Protein AF-A0A920TVC9-F1 (afdb_monomer_lite)

Structure (mmCIF, N/CA/C/O backbone):
data_AF-A0A920TVC9-F1
#
_entry.id   AF-A0A920TVC9-F1
#
loop_
_atom_site.group_PDB
_atom_site.id
_atom_site.type_symbol
_atom_site.label_atom_id
_atom_site.label_alt_id
_atom_site.label_comp_id
_atom_site.label_asym_id
_atom_site.label_entity_id
_atom_site.label_seq_id
_atom_site.pdbx_PDB_ins_code
_atom_site.Cartn_x
_atom_site.Cartn_y
_atom_site.Cartn_z
_atom_site.occupancy
_atom_site.B_iso_or_equiv
_atom_site.auth_seq_id
_atom_site.auth_comp_id
_atom_site.auth_asym_id
_atom_site.auth_atom_id
_atom_site.pdbx_PDB_model_num
ATOM 1 N N . MET A 1 1 ? -8.959 18.768 -4.777 1.00 50.34 1 MET A N 1
ATOM 2 C CA . MET A 1 1 ? -9.924 17.796 -5.329 1.00 50.34 1 MET A CA 1
ATOM 3 C C . MET A 1 1 ? -11.228 18.545 -5.517 1.00 50.34 1 MET A C 1
ATOM 5 O O . MET A 1 1 ? -11.524 19.381 -4.676 1.00 50.34 1 MET A O 1
ATOM 9 N N . LYS A 1 2 ? -11.954 18.308 -6.607 1.00 48.62 2 LYS A N 1
ATOM 10 C CA . LYS A 1 2 ? -13.328 18.792 -6.745 1.00 48.62 2 LYS A CA 1
ATOM 11 C C . LYS A 1 2 ? -14.200 17.971 -5.784 1.00 48.62 2 LYS A C 1
ATOM 13 O O . LYS A 1 2 ? -14.230 16.745 -5.893 1.00 48.62 2 LYS A O 1
ATOM 18 N N . GLU A 1 3 ? -14.757 18.605 -4.752 1.00 58.41 3 GLU A N 1
ATOM 19 C CA . GLU A 1 3 ? -15.520 17.926 -3.684 1.00 58.41 3 GLU A CA 1
ATOM 20 C C . GLU A 1 3 ? -16.746 17.175 -4.244 1.00 58.41 3 GLU A C 1
ATOM 22 O O . GLU A 1 3 ? -17.143 16.130 -3.719 1.00 58.41 3 GLU A O 1
ATOM 27 N N . ASP A 1 4 ? -17.232 17.650 -5.389 1.00 70.44 4 ASP A N 1
ATOM 28 C CA . ASP A 1 4 ? -18.389 17.238 -6.180 1.00 70.44 4 ASP A CA 1
ATOM 29 C C . ASP A 1 4 ? -18.204 15.962 -7.025 1.00 70.44 4 ASP A C 1
ATOM 31 O O . ASP A 1 4 ? -19.159 15.506 -7.651 1.00 70.44 4 ASP A O 1
ATOM 35 N N . VAL A 1 5 ? -17.023 15.327 -7.035 1.00 73.62 5 VAL A N 1
ATOM 36 C CA . VAL A 1 5 ? -16.849 14.049 -7.758 1.00 73.62 5 VAL A CA 1
ATOM 37 C C . VAL A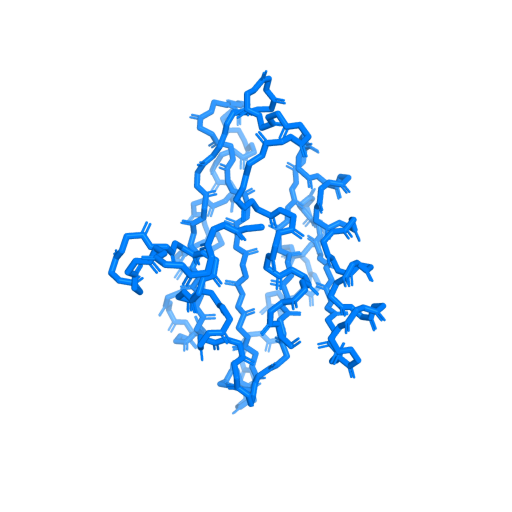 1 5 ? -17.479 12.890 -6.973 1.00 73.62 5 VAL A C 1
ATOM 39 O O . VAL A 1 5 ? -17.154 12.676 -5.801 1.00 73.62 5 VAL A O 1
ATOM 42 N N . SER A 1 6 ? -18.344 12.118 -7.637 1.00 80.75 6 SER A N 1
ATOM 43 C CA . SER A 1 6 ? -19.007 10.918 -7.101 1.00 80.75 6 SER A CA 1
ATOM 44 C C . SER A 1 6 ? -18.015 9.888 -6.536 1.00 80.75 6 SER A C 1
ATOM 46 O O . SER A 1 6 ? -16.910 9.729 -7.055 1.00 80.75 6 SER A O 1
ATOM 48 N N . TYR A 1 7 ? -18.421 9.171 -5.480 1.00 80.00 7 TYR A N 1
ATOM 49 C CA . TYR A 1 7 ? -17.645 8.084 -4.865 1.00 80.00 7 TYR A CA 1
ATOM 50 C C . TYR A 1 7 ? -17.280 6.982 -5.874 1.00 80.00 7 TYR A C 1
ATOM 52 O O . TYR A 1 7 ? -16.127 6.559 -5.937 1.00 80.00 7 TYR A O 1
ATOM 60 N N . GLU A 1 8 ? -18.231 6.582 -6.722 1.00 81.88 8 GLU A N 1
ATOM 61 C CA . GLU A 1 8 ? -18.071 5.482 -7.689 1.00 81.88 8 GLU A CA 1
ATOM 62 C C . GLU A 1 8 ? -16.960 5.732 -8.714 1.00 81.88 8 GLU A C 1
ATOM 64 O O . GLU A 1 8 ? -16.324 4.805 -9.208 1.00 81.88 8 GLU A O 1
ATOM 69 N N . THR A 1 9 ? -16.687 7.001 -9.014 1.00 81.75 9 THR A N 1
ATOM 70 C CA . THR A 1 9 ? -15.672 7.405 -9.993 1.00 81.75 9 THR A CA 1
ATOM 71 C C . THR A 1 9 ? -14.400 7.940 -9.343 1.00 81.75 9 THR A C 1
ATOM 73 O O . THR A 1 9 ? -13.458 8.280 -10.050 1.00 81.75 9 THR A O 1
ATOM 76 N N . ASN A 1 10 ? -14.360 8.058 -8.013 1.00 82.44 10 ASN A N 1
ATOM 77 C CA . ASN A 1 10 ? -13.240 8.647 -7.292 1.00 82.44 10 ASN A CA 1
ATOM 78 C C . ASN A 1 10 ? -12.493 7.579 -6.495 1.00 82.44 10 ASN A C 1
ATOM 80 O O . ASN A 1 10 ? -12.801 7.290 -5.337 1.00 82.44 10 ASN A O 1
ATOM 84 N N . LEU A 1 11 ? -11.444 7.051 -7.115 1.00 84.00 11 LEU A N 1
ATOM 85 C CA . LEU A 1 11 ? -10.571 6.053 -6.513 1.00 84.00 11 LEU A CA 1
ATOM 86 C C . LEU A 1 11 ? -9.957 6.518 -5.185 1.00 84.00 11 LEU A C 1
ATOM 88 O O . LEU A 1 11 ? -9.748 5.706 -4.289 1.00 84.00 11 LEU A O 1
ATOM 92 N N . ALA A 1 12 ? -9.696 7.817 -5.018 1.00 80.75 12 ALA A N 1
ATOM 93 C CA . ALA A 1 12 ? -9.145 8.327 -3.769 1.00 80.75 12 ALA A CA 1
ATOM 94 C C . ALA A 1 12 ? -10.155 8.230 -2.615 1.00 80.75 12 ALA A C 1
ATOM 96 O O . ALA A 1 12 ? -9.776 7.836 -1.514 1.00 80.75 12 ALA A O 1
ATOM 97 N N . LYS A 1 13 ? -11.440 8.516 -2.875 1.00 83.50 13 LYS A N 1
ATOM 98 C CA . LYS A 1 13 ? -12.524 8.312 -1.898 1.00 83.50 13 LYS A CA 1
ATOM 99 C C . LYS A 1 13 ? -12.715 6.825 -1.573 1.00 83.50 13 LYS A C 1
ATOM 101 O O . LYS A 1 13 ? -12.902 6.487 -0.410 1.00 83.50 13 LYS A O 1
ATOM 106 N N . GLN A 1 14 ? -12.611 5.946 -2.570 1.00 87.31 14 GLN A N 1
ATOM 107 C CA . GLN A 1 14 ? -12.700 4.492 -2.372 1.00 87.31 14 GLN A CA 1
ATOM 108 C C . GLN A 1 14 ? -11.545 3.956 -1.516 1.00 87.31 14 GLN A C 1
ATOM 110 O O . GLN A 1 14 ? -11.769 3.212 -0.566 1.00 87.31 14 GLN A O 1
ATOM 115 N N . LEU A 1 15 ? -10.310 4.374 -1.807 1.00 88.69 15 LEU A N 1
ATOM 116 C CA . LEU A 1 15 ? -9.136 4.006 -1.012 1.00 88.69 15 LEU A CA 1
ATOM 117 C C . LEU A 1 15 ? -9.258 4.505 0.428 1.00 88.69 15 LEU A C 1
ATOM 119 O O . LEU A 1 15 ? -8.976 3.751 1.350 1.00 88.69 15 LEU A O 1
ATOM 123 N N . ALA A 1 16 ? -9.715 5.743 0.626 1.00 85.81 16 ALA A N 1
ATOM 124 C CA . ALA A 1 16 ? -9.932 6.289 1.961 1.00 85.81 16 ALA A CA 1
ATOM 125 C C . ALA A 1 16 ? -10.969 5.477 2.753 1.00 85.81 16 ALA A C 1
ATOM 127 O O . ALA A 1 16 ? -10.721 5.130 3.905 1.00 85.81 16 ALA A O 1
ATOM 128 N N . ALA A 1 17 ? -12.086 5.098 2.123 1.00 87.94 17 ALA A N 1
ATOM 129 C CA . ALA A 1 17 ? -13.096 4.249 2.751 1.00 87.94 17 ALA A CA 1
ATOM 130 C C . ALA A 1 17 ? -12.535 2.870 3.145 1.00 87.94 17 ALA A C 1
ATOM 132 O O . ALA A 1 17 ? -12.810 2.390 4.241 1.00 87.94 17 ALA A O 1
ATOM 133 N N . ASN A 1 18 ? -11.701 2.263 2.297 1.00 89.19 18 ASN A N 1
ATOM 134 C CA . ASN A 1 18 ? -11.060 0.977 2.589 1.00 89.19 18 ASN A CA 1
ATOM 135 C C . ASN A 1 18 ? -9.998 1.053 3.700 1.00 89.19 18 ASN A C 1
ATOM 137 O O . ASN A 1 18 ? -9.766 0.067 4.399 1.00 89.19 18 ASN A O 1
ATOM 141 N N . CYS A 1 19 ? -9.347 2.207 3.850 1.00 88.88 19 CYS A N 1
ATOM 142 C CA . CYS A 1 19 ? -8.379 2.471 4.912 1.00 88.88 19 CYS A CA 1
ATOM 143 C C . CYS A 1 19 ? -9.041 2.854 6.243 1.00 88.88 19 CYS A C 1
ATOM 145 O O . CYS A 1 19 ? -8.353 2.904 7.261 1.00 88.88 19 CYS A O 1
ATOM 147 N N . LEU A 1 20 ? -10.346 3.141 6.264 1.00 85.94 20 LEU A N 1
ATOM 148 C CA . LEU A 1 20 ? -11.038 3.493 7.498 1.00 85.94 20 LEU A CA 1
ATOM 149 C C . LEU A 1 20 ? -10.936 2.326 8.491 1.00 85.94 20 LEU A C 1
ATOM 151 O O . LEU A 1 20 ? -11.244 1.183 8.159 1.00 85.94 20 LEU A O 1
ATOM 155 N N . SER A 1 21 ? -10.468 2.622 9.706 1.00 86.31 21 SER A N 1
ATOM 156 C CA . SER A 1 21 ? -10.211 1.636 10.769 1.00 86.31 21 SER A CA 1
ATOM 157 C C . SER A 1 21 ? -9.120 0.596 10.468 1.00 86.31 21 SER A C 1
ATOM 159 O O . SER A 1 21 ? -9.005 -0.378 11.207 1.00 86.31 21 SER A O 1
ATOM 161 N N . LYS A 1 22 ? -8.290 0.805 9.438 1.00 92.00 22 LYS A N 1
ATOM 162 C CA . LYS A 1 22 ? -7.151 -0.060 9.099 1.00 92.00 22 LYS A CA 1
ATOM 163 C C . LYS A 1 22 ? -5.869 0.747 8.960 1.00 92.00 22 LYS A C 1
ATOM 165 O O . LYS A 1 22 ? -5.889 1.930 8.633 1.00 92.00 22 LYS A O 1
ATOM 170 N N . SER A 1 23 ? -4.732 0.094 9.163 1.00 92.94 23 SER A N 1
ATOM 171 C CA . SER A 1 23 ? -3.423 0.688 8.892 1.00 92.94 23 SER A CA 1
ATOM 172 C C . SER A 1 23 ? -3.073 0.530 7.407 1.00 92.94 23 SER A C 1
ATOM 174 O O . SER A 1 23 ? -2.870 -0.603 6.953 1.00 92.94 23 SER A O 1
ATOM 176 N N . PRO A 1 24 ? -2.987 1.620 6.619 1.00 94.75 24 PRO A N 1
ATOM 177 C CA . PRO A 1 24 ? -2.549 1.531 5.235 1.00 94.75 24 PRO A CA 1
ATOM 178 C C . PRO A 1 24 ? -1.078 1.122 5.137 1.00 94.75 24 PRO A C 1
ATOM 180 O O . PRO A 1 24 ? -0.197 1.711 5.771 1.00 94.75 24 PRO A O 1
ATOM 183 N N . VAL A 1 25 ? -0.793 0.154 4.271 1.00 96.12 25 VAL A N 1
ATOM 184 C CA . VAL A 1 25 ? 0.573 -0.264 3.942 1.00 96.12 25 VAL A CA 1
ATOM 185 C C . VAL A 1 25 ? 0.775 -0.144 2.441 1.00 96.12 25 VAL A C 1
ATOM 187 O O . VAL A 1 25 ? 0.054 -0.748 1.650 1.00 96.12 25 VAL A O 1
ATOM 190 N N . ILE A 1 26 ? 1.754 0.657 2.030 1.00 96.38 26 ILE A N 1
ATOM 191 C CA . ILE A 1 26 ? 1.988 0.947 0.620 1.00 96.38 26 ILE A CA 1
ATOM 192 C C . ILE A 1 26 ? 3.119 0.060 0.114 1.00 96.38 26 ILE A C 1
ATOM 194 O O . ILE A 1 26 ? 4.270 0.199 0.531 1.00 96.38 26 ILE A O 1
ATOM 198 N N . TYR A 1 27 ? 2.797 -0.829 -0.818 1.00 96.50 27 TYR A N 1
ATOM 199 C CA . TYR A 1 27 ? 3.773 -1.680 -1.487 1.00 96.50 27 TYR A CA 1
ATOM 200 C C . TYR A 1 27 ? 4.200 -1.059 -2.806 1.00 96.50 27 TYR A C 1
ATOM 202 O O . TYR A 1 27 ? 3.371 -0.758 -3.668 1.00 96.50 27 TYR A O 1
ATOM 210 N N . GLY A 1 28 ? 5.507 -0.899 -2.983 1.00 94.19 28 GLY A N 1
ATOM 211 C CA . GLY A 1 28 ? 6.079 -0.381 -4.220 1.00 94.19 28 GLY A CA 1
ATOM 212 C C . GLY A 1 28 ? 7.509 -0.855 -4.423 1.00 94.19 28 GLY A C 1
ATOM 213 O O . GLY A 1 28 ? 8.229 -1.158 -3.493 1.00 94.19 28 GLY A O 1
ATOM 214 N N . GLY A 1 29 ? 7.950 -0.930 -5.663 1.00 91.19 29 GLY A N 1
ATOM 215 C CA . GLY A 1 29 ? 9.228 -1.520 -6.036 1.00 91.19 29 GLY A CA 1
ATOM 216 C C . GLY A 1 29 ? 9.665 -1.025 -7.403 1.00 91.19 29 GLY A C 1
ATOM 217 O O . GLY A 1 29 ? 8.828 -0.643 -8.231 1.00 91.19 29 GLY A O 1
ATOM 218 N N . GLY A 1 30 ? 10.977 -1.005 -7.632 1.00 89.94 30 GLY A N 1
ATOM 219 C CA . GLY A 1 30 ? 11.558 -0.343 -8.798 1.00 89.94 30 GLY A CA 1
ATOM 220 C C . GLY A 1 30 ? 11.192 1.143 -8.817 1.00 89.94 30 GLY A C 1
ATOM 221 O O . GLY A 1 30 ? 11.412 1.862 -7.844 1.00 89.94 30 GLY A O 1
ATOM 222 N N . ILE A 1 31 ? 10.572 1.599 -9.908 1.00 88.56 31 ILE A N 1
ATOM 223 C CA . ILE A 1 31 ? 10.161 3.001 -10.094 1.00 88.56 31 ILE A CA 1
ATOM 224 C C . ILE A 1 31 ? 9.180 3.523 -9.026 1.00 88.56 31 ILE A C 1
ATOM 226 O O . ILE A 1 31 ? 9.123 4.729 -8.797 1.00 88.56 31 ILE A O 1
ATOM 230 N N . PHE A 1 32 ? 8.428 2.649 -8.343 1.00 92.12 32 PHE A N 1
ATOM 231 C CA . PHE A 1 32 ? 7.445 3.062 -7.330 1.00 92.12 32 PHE A CA 1
ATOM 232 C C . PHE A 1 32 ? 7.991 3.129 -5.905 1.00 92.12 32 PHE A C 1
ATOM 234 O O . PHE A 1 32 ? 7.272 3.590 -5.022 1.00 92.12 32 PHE A O 1
ATOM 241 N N . THR A 1 33 ? 9.249 2.754 -5.657 1.00 91.50 33 THR A N 1
ATOM 242 C CA . THR A 1 33 ? 9.840 2.808 -4.308 1.00 91.50 33 THR A CA 1
ATOM 243 C C . THR A 1 33 ? 9.747 4.211 -3.694 1.00 91.50 33 THR A C 1
ATOM 245 O O . THR A 1 33 ? 9.292 4.380 -2.562 1.00 91.50 33 THR A O 1
ATOM 248 N N . GLY A 1 34 ? 10.104 5.247 -4.463 1.00 90.94 34 GLY A N 1
ATOM 249 C CA . GLY A 1 34 ? 10.002 6.637 -4.006 1.00 90.94 34 GLY A CA 1
ATOM 250 C C . GLY A 1 34 ? 8.556 7.089 -3.775 1.00 90.94 34 GLY A C 1
ATOM 251 O O . GLY A 1 34 ? 8.278 7.817 -2.821 1.00 90.94 34 GLY A O 1
ATOM 252 N N . MET A 1 35 ? 7.625 6.619 -4.609 1.00 91.31 35 MET A N 1
ATOM 253 C CA . MET A 1 35 ? 6.203 6.940 -4.483 1.00 91.31 35 MET A CA 1
ATOM 254 C C . MET A 1 35 ? 5.588 6.296 -3.237 1.00 91.31 35 MET A C 1
ATOM 256 O O . MET A 1 35 ? 4.909 6.993 -2.487 1.00 91.31 35 MET A O 1
ATOM 260 N N . ALA A 1 36 ? 5.889 5.021 -2.974 1.00 93.81 36 ALA A N 1
ATOM 261 C CA . ALA A 1 36 ? 5.412 4.305 -1.793 1.00 93.81 36 ALA A CA 1
ATOM 262 C C . ALA A 1 36 ? 5.839 5.009 -0.500 1.00 93.81 36 ALA A C 1
ATOM 264 O O . ALA A 1 36 ? 5.009 5.321 0.356 1.00 93.81 36 ALA A O 1
ATOM 265 N N . ARG A 1 37 ? 7.124 5.378 -0.415 1.00 94.00 37 ARG A N 1
ATOM 266 C CA . ARG A 1 37 ? 7.660 6.153 0.710 1.00 94.00 37 ARG A CA 1
ATOM 267 C C . ARG A 1 37 ? 6.960 7.505 0.861 1.00 94.00 37 ARG A C 1
ATOM 269 O O . ARG A 1 37 ? 6.590 7.882 1.970 1.00 94.00 37 ARG A O 1
ATOM 276 N N . ARG A 1 38 ? 6.765 8.235 -0.243 1.00 93.25 38 ARG A N 1
ATOM 277 C CA . ARG A 1 38 ? 6.105 9.551 -0.231 1.00 93.25 38 ARG A CA 1
ATOM 278 C C . ARG A 1 38 ? 4.654 9.455 0.234 1.00 93.25 38 ARG A C 1
ATOM 280 O O . ARG A 1 38 ? 4.235 10.288 1.030 1.00 93.25 38 ARG A O 1
ATOM 287 N N . TRP A 1 39 ? 3.898 8.469 -0.244 1.00 92.81 39 TRP A N 1
ATOM 288 C CA . TRP A 1 39 ? 2.497 8.287 0.145 1.00 92.81 39 TRP A CA 1
ATOM 289 C C . TRP A 1 39 ? 2.364 7.977 1.624 1.00 92.81 39 TRP A C 1
ATOM 291 O O . TRP A 1 39 ? 1.577 8.630 2.298 1.00 92.81 39 TRP A O 1
ATOM 301 N N . LYS A 1 40 ? 3.192 7.066 2.142 1.00 94.19 40 LYS A N 1
ATOM 302 C CA . LYS A 1 40 ? 3.259 6.790 3.577 1.00 94.19 40 LYS A CA 1
ATOM 303 C C . LYS A 1 40 ? 3.483 8.062 4.389 1.00 94.19 40 LYS A C 1
ATOM 305 O O . LYS A 1 40 ? 2.767 8.309 5.351 1.00 94.19 40 LYS A O 1
ATOM 310 N N . THR A 1 41 ? 4.461 8.883 4.000 1.00 91.81 41 THR A N 1
ATOM 311 C CA . THR A 1 41 ? 4.716 10.165 4.671 1.00 91.81 41 THR A CA 1
ATOM 312 C C . THR A 1 41 ? 3.496 11.083 4.608 1.00 91.81 41 THR A C 1
ATOM 314 O O . THR A 1 41 ? 3.092 11.617 5.632 1.00 91.81 41 THR A O 1
ATOM 317 N N . GLN A 1 42 ? 2.877 11.226 3.436 1.00 89.62 42 GLN A N 1
ATOM 318 C CA . GLN A 1 42 ? 1.722 12.106 3.256 1.00 89.62 42 GLN A CA 1
ATOM 319 C C . GLN A 1 42 ? 0.487 11.654 4.035 1.00 89.62 42 GLN A C 1
ATOM 321 O O . GLN A 1 42 ? -0.219 12.516 4.547 1.00 89.62 42 GLN A O 1
ATOM 326 N N . ILE A 1 43 ? 0.237 10.347 4.137 1.00 88.62 43 ILE A N 1
ATOM 327 C CA . ILE A 1 43 ? -0.828 9.808 4.990 1.00 88.62 43 ILE A CA 1
ATOM 328 C C . ILE A 1 43 ? -0.516 10.181 6.444 1.00 88.62 43 ILE A C 1
ATOM 330 O O . ILE A 1 43 ? -1.250 10.962 7.035 1.00 88.62 43 ILE A O 1
ATOM 334 N N . ASN A 1 44 ? 0.645 9.781 6.976 1.00 88.50 44 ASN A N 1
ATOM 335 C CA . ASN A 1 44 ? 1.017 10.087 8.366 1.00 88.50 44 ASN A CA 1
ATOM 336 C C . ASN A 1 44 ? 0.910 11.583 8.716 1.00 88.50 44 ASN A C 1
ATOM 338 O O . ASN A 1 44 ? 0.466 11.945 9.806 1.00 88.50 44 ASN A O 1
ATOM 342 N N . GLU A 1 45 ? 1.347 12.462 7.813 1.00 85.12 45 GLU A N 1
ATOM 343 C CA . GLU A 1 45 ? 1.369 13.908 8.043 1.00 85.12 45 GLU A CA 1
ATOM 344 C C . GLU A 1 45 ? -0.028 14.531 8.053 1.00 85.12 45 GLU A C 1
ATOM 346 O O . GLU A 1 45 ? -0.326 15.330 8.952 1.00 85.12 45 GLU A O 1
ATOM 351 N N . ASN A 1 46 ? -0.859 14.182 7.069 1.00 84.44 46 ASN A N 1
ATOM 352 C CA . ASN A 1 46 ? -2.123 14.869 6.820 1.00 84.44 46 ASN A CA 1
ATOM 353 C C . ASN A 1 46 ? -3.311 14.187 7.509 1.00 84.44 46 ASN A C 1
ATOM 355 O O . ASN A 1 46 ? -4.155 14.900 8.044 1.00 84.44 46 ASN A O 1
ATOM 359 N N . SER A 1 47 ? -3.357 12.851 7.544 1.00 81.00 47 SER A N 1
ATOM 360 C CA . SER A 1 47 ? -4.458 12.093 8.153 1.00 81.00 47 SER A CA 1
ATOM 361 C C . SER A 1 47 ? -4.283 11.818 9.640 1.00 81.00 47 SER A C 1
ATOM 363 O O . SER A 1 47 ? -5.221 11.435 10.332 1.00 81.00 47 SER A O 1
ATOM 365 N N . LYS A 1 48 ? -3.050 11.960 10.146 1.00 81.06 48 LYS A N 1
ATOM 366 C CA . LYS A 1 48 ? -2.663 11.522 11.500 1.00 81.06 48 LYS A CA 1
ATOM 367 C C . LYS A 1 48 ? -2.914 10.027 11.749 1.00 81.06 48 LYS A C 1
ATOM 369 O O . LYS A 1 48 ? -2.992 9.603 12.899 1.00 81.06 48 LYS A O 1
ATOM 374 N N . SER A 1 49 ? -2.991 9.225 10.688 1.00 84.94 49 SER A N 1
ATOM 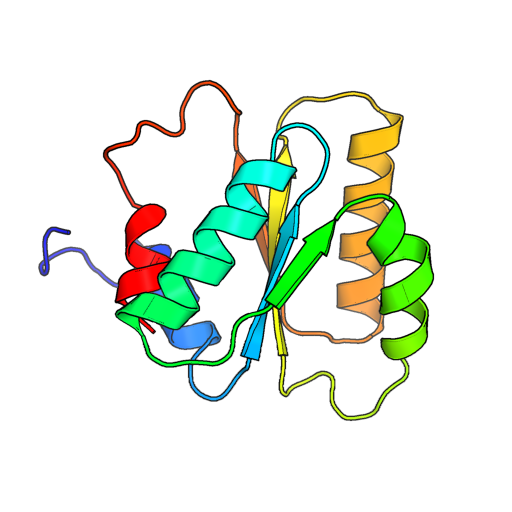375 C CA . SER A 1 49 ? -3.117 7.766 10.766 1.00 84.94 49 SER A CA 1
ATOM 376 C C . SER A 1 49 ? -1.750 7.101 10.641 1.00 84.94 49 SER A C 1
ATOM 378 O O . SER A 1 49 ? -0.854 7.609 9.966 1.00 84.94 49 SER A O 1
ATOM 380 N N . TRP A 1 50 ? -1.592 5.930 11.254 1.00 91.94 50 TRP A N 1
ATOM 381 C CA . TRP A 1 50 ? -0.399 5.112 11.065 1.00 91.94 50 TRP A CA 1
ATOM 382 C C . TRP A 1 50 ? -0.393 4.480 9.675 1.00 91.94 50 TRP A C 1
ATOM 384 O O . TRP A 1 50 ? -1.223 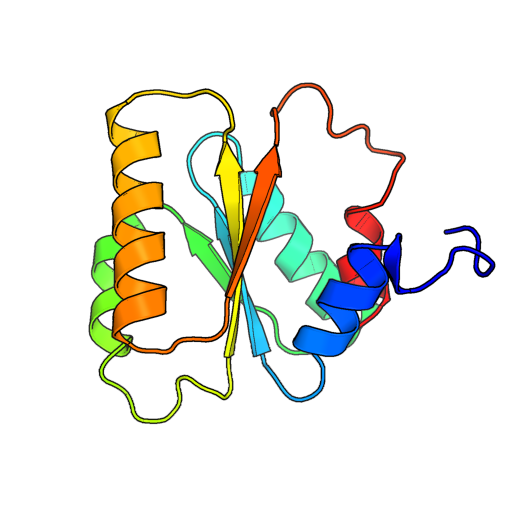3.630 9.373 1.00 91.94 50 TRP A O 1
ATOM 394 N N . ALA A 1 51 ? 0.571 4.872 8.847 1.00 94.25 51 ALA A N 1
ATOM 395 C CA . ALA A 1 51 ? 0.861 4.246 7.568 1.00 94.25 51 ALA A CA 1
ATOM 396 C C . ALA A 1 51 ? 2.291 3.709 7.509 1.00 94.25 51 ALA A C 1
ATOM 398 O O . ALA A 1 51 ? 3.244 4.271 8.074 1.00 94.25 51 ALA A O 1
ATOM 399 N N . PHE A 1 52 ? 2.444 2.650 6.724 1.00 95.62 52 PHE A N 1
ATOM 400 C CA . PHE A 1 52 ? 3.702 1.952 6.495 1.00 95.62 52 PHE A CA 1
ATOM 401 C C . PHE A 1 52 ? 3.982 1.851 4.997 1.00 95.62 52 PHE A C 1
ATOM 403 O O . PHE A 1 52 ? 3.100 2.045 4.165 1.00 95.62 52 PHE A O 1
ATOM 410 N N . TYR A 1 53 ? 5.228 1.578 4.632 1.00 96.25 53 TYR A N 1
ATOM 411 C CA . TYR A 1 53 ? 5.568 1.243 3.256 1.00 96.25 53 TYR A CA 1
ATOM 412 C C . TYR A 1 53 ? 6.637 0.169 3.254 1.00 96.25 53 TYR A C 1
ATOM 414 O O . TYR A 1 53 ? 7.481 0.135 4.149 1.00 96.25 53 TYR A O 1
ATOM 422 N N . GLU A 1 54 ? 6.609 -0.666 2.228 1.00 96.25 54 GLU A N 1
ATOM 423 C CA . GLU A 1 54 ? 7.577 -1.737 2.050 1.00 96.25 54 GLU A CA 1
ATOM 424 C C . GLU A 1 54 ? 7.930 -1.886 0.578 1.00 96.25 54 GLU A C 1
ATOM 426 O O . GLU A 1 54 ? 7.158 -1.500 -0.312 1.00 96.25 54 GLU A O 1
ATOM 431 N N . THR A 1 55 ? 9.126 -2.416 0.327 1.00 95.06 55 THR A N 1
ATOM 432 C CA . THR A 1 55 ? 9.718 -2.411 -1.005 1.00 95.06 55 THR A CA 1
ATOM 433 C C . THR A 1 55 ? 10.041 -3.786 -1.537 1.00 95.06 55 THR A C 1
ATOM 435 O O . THR A 1 55 ? 10.452 -4.666 -0.793 1.00 95.06 55 THR A O 1
ATOM 438 N N . ILE A 1 56 ? 9.870 -3.979 -2.847 1.00 92.50 56 ILE A N 1
ATOM 439 C CA . ILE A 1 56 ? 10.413 -5.155 -3.541 1.00 92.50 56 ILE A CA 1
ATOM 440 C C . ILE A 1 56 ? 11.914 -4.922 -3.762 1.00 92.50 56 ILE A C 1
ATOM 442 O O . ILE A 1 56 ? 12.252 -3.884 -4.340 1.00 92.50 56 ILE A O 1
ATOM 446 N N . PRO A 1 57 ? 12.790 -5.898 -3.445 1.00 89.69 57 PRO A N 1
ATOM 447 C CA . PRO A 1 57 ? 12.487 -7.283 -3.053 1.00 89.69 57 PRO A CA 1
ATOM 448 C C . PRO A 1 57 ? 12.324 -7.555 -1.551 1.00 89.69 57 PRO A C 1
ATOM 450 O O . PRO A 1 57 ? 11.887 -8.648 -1.213 1.00 89.69 57 PRO A O 1
ATOM 453 N N . GLU A 1 58 ? 12.659 -6.626 -0.664 1.00 89.62 58 GLU A N 1
ATOM 454 C CA . GLU A 1 58 ? 12.759 -6.853 0.785 1.00 89.62 58 GLU A CA 1
ATOM 455 C C . GLU A 1 58 ? 11.451 -7.353 1.414 1.00 89.62 58 GLU A C 1
ATOM 457 O O . GLU A 1 58 ? 11.485 -8.227 2.280 1.00 89.62 58 GLU A O 1
ATOM 462 N N . LEU A 1 59 ? 10.293 -6.878 0.941 1.00 90.56 59 LEU A N 1
ATOM 463 C CA . LEU A 1 59 ? 8.996 -7.330 1.452 1.00 90.56 59 LEU A CA 1
ATOM 464 C C . LEU A 1 59 ? 8.748 -8.824 1.216 1.00 90.56 59 LEU A C 1
ATOM 466 O O . LEU A 1 59 ? 8.012 -9.455 1.967 1.00 90.56 59 LEU A O 1
ATOM 470 N N . LEU A 1 60 ? 9.390 -9.402 0.191 1.00 87.44 60 LEU A N 1
ATOM 471 C CA . LEU A 1 60 ? 9.286 -10.831 -0.095 1.00 87.44 60 LEU A CA 1
ATOM 472 C C . LEU A 1 60 ? 10.030 -11.684 0.939 1.00 87.44 60 LEU A C 1
ATOM 474 O O . LEU A 1 60 ? 9.831 -12.891 0.982 1.00 87.44 60 LEU A O 1
ATOM 478 N N . HIS A 1 61 ? 10.912 -11.073 1.726 1.00 82.75 61 HIS A N 1
ATOM 479 C CA . HIS A 1 61 ? 11.663 -11.752 2.774 1.00 82.75 61 HIS A CA 1
ATOM 480 C C . HIS A 1 61 ? 11.094 -11.461 4.158 1.00 82.75 61 HIS A C 1
ATOM 482 O O . HIS A 1 61 ? 11.015 -12.357 4.984 1.00 82.75 61 HIS A O 1
ATOM 488 N N . ASN A 1 62 ? 10.701 -10.214 4.412 1.00 84.94 62 ASN A N 1
ATOM 489 C CA . ASN A 1 62 ? 10.349 -9.789 5.764 1.00 84.94 62 ASN A CA 1
ATOM 490 C C . ASN A 1 62 ? 8.851 -9.906 6.046 1.00 84.94 62 ASN A C 1
ATOM 492 O O . ASN A 1 62 ? 8.449 -10.241 7.155 1.00 84.94 62 ASN A O 1
ATOM 496 N N . SER A 1 63 ? 8.027 -9.604 5.049 1.00 85.19 63 SER A N 1
ATOM 497 C CA . SER A 1 63 ? 6.611 -9.320 5.274 1.00 85.19 63 SER A CA 1
ATOM 498 C C . SER A 1 63 ? 5.736 -10.524 5.005 1.00 85.19 63 SER A C 1
ATOM 500 O O . SER A 1 63 ? 4.763 -10.733 5.719 1.00 85.19 63 SER A O 1
ATOM 502 N N . ILE A 1 64 ? 6.114 -11.341 4.017 1.00 86.44 64 ILE A N 1
ATOM 503 C CA . ILE A 1 64 ? 5.426 -12.603 3.716 1.00 86.44 64 ILE A CA 1
ATOM 504 C C . ILE A 1 64 ? 5.393 -13.513 4.947 1.00 86.44 64 ILE A C 1
ATOM 506 O O . ILE A 1 64 ? 4.359 -14.108 5.227 1.00 86.44 64 ILE A O 1
ATOM 510 N N . GLU A 1 65 ? 6.477 -13.569 5.723 1.00 88.31 65 GLU A N 1
ATOM 511 C CA . GLU A 1 65 ? 6.534 -14.365 6.959 1.00 88.31 65 GLU A CA 1
ATOM 512 C C . GLU A 1 65 ? 5.457 -13.944 7.976 1.00 88.31 65 GLU A C 1
ATOM 514 O O . GLU A 1 65 ? 4.959 -14.763 8.744 1.00 88.31 65 GLU A O 1
ATOM 519 N N . ALA A 1 66 ? 5.040 -12.674 7.955 1.00 88.81 66 ALA A N 1
ATOM 520 C CA . ALA A 1 66 ? 3.986 -12.162 8.824 1.00 88.81 66 ALA A CA 1
ATOM 521 C C . ALA A 1 66 ? 2.564 -12.403 8.281 1.00 88.81 66 ALA A C 1
ATOM 523 O O . ALA A 1 66 ? 1.600 -12.167 9.008 1.00 88.81 66 ALA A O 1
ATOM 524 N N . TYR A 1 67 ? 2.393 -12.872 7.037 1.00 90.12 67 TYR A N 1
ATOM 525 C CA . TYR A 1 67 ? 1.062 -13.068 6.437 1.00 90.12 67 TYR A CA 1
ATOM 526 C C . TYR A 1 67 ? 0.282 -14.210 7.082 1.00 90.12 67 TYR A C 1
ATOM 528 O O . TYR A 1 67 ? -0.939 -14.215 7.022 1.00 90.12 67 TYR A O 1
ATOM 536 N N . ALA A 1 68 ? 0.952 -15.144 7.753 1.00 87.25 68 ALA A N 1
ATOM 537 C CA . ALA A 1 68 ? 0.278 -16.182 8.527 1.00 87.25 68 ALA A CA 1
ATOM 538 C C . ALA A 1 68 ? -0.307 -15.671 9.864 1.00 87.25 68 ALA A C 1
ATOM 540 O O . ALA A 1 68 ? -0.828 -16.471 10.634 1.00 87.25 68 ALA A O 1
ATOM 541 N N . SER A 1 69 ? -0.190 -14.373 10.179 1.00 86.75 69 SER A N 1
ATOM 542 C CA . SER A 1 69 ? -0.734 -13.807 11.419 1.00 86.75 69 SER A CA 1
ATOM 543 C C . SER A 1 69 ? -2.254 -13.629 11.366 1.00 86.75 69 SER A C 1
ATOM 545 O O . SER A 1 69 ? -2.798 -13.244 10.334 1.00 86.75 69 SER A O 1
ATOM 547 N N . ASP A 1 70 ? -2.911 -13.750 12.519 1.00 83.12 70 ASP A N 1
ATOM 548 C CA . ASP A 1 70 ? -4.361 -13.534 12.655 1.00 83.12 70 ASP A CA 1
ATOM 549 C C . ASP A 1 70 ? -4.795 -12.050 12.583 1.00 83.12 70 ASP A C 1
ATOM 551 O O . ASP A 1 70 ? -5.978 -11.753 12.685 1.00 83.12 70 ASP A O 1
ATOM 555 N N . HIS A 1 71 ? -3.862 -11.105 12.397 1.00 84.38 71 HIS A N 1
ATOM 556 C CA . HIS A 1 71 ? -4.113 -9.648 12.423 1.00 84.38 71 HIS A CA 1
ATOM 557 C C . HIS A 1 71 ? -3.969 -9.020 11.024 1.00 84.38 71 HIS A C 1
ATOM 559 O O . HIS A 1 71 ? -3.366 -7.952 10.830 1.00 84.38 71 HIS A O 1
ATOM 565 N N . ASN A 1 72 ? -4.411 -9.750 10.004 1.00 87.00 72 ASN A N 1
ATOM 566 C CA . ASN A 1 72 ? -4.308 -9.338 8.605 1.00 87.00 72 ASN A CA 1
ATOM 567 C C . ASN A 1 72 ? -5.395 -8.337 8.202 1.00 87.00 72 ASN A C 1
ATOM 569 O O . ASN A 1 72 ? -5.159 -7.476 7.354 1.00 87.00 72 ASN A O 1
ATOM 573 N N . ASP A 1 73 ? -6.562 -8.419 8.831 1.00 88.81 73 ASP A N 1
ATOM 574 C CA . ASP A 1 73 ? -7.717 -7.553 8.606 1.00 88.81 73 ASP A CA 1
ATOM 575 C C . ASP A 1 73 ? -7.512 -6.120 9.125 1.00 88.81 73 ASP A C 1
ATOM 577 O O . ASP A 1 73 ? -8.095 -5.184 8.571 1.00 88.81 73 ASP A O 1
ATOM 581 N N . GLU A 1 74 ? -6.625 -5.931 10.106 1.00 91.44 74 GLU A N 1
ATOM 582 C CA . GLU A 1 74 ? -6.192 -4.624 10.624 1.00 91.44 74 GLU A CA 1
ATOM 583 C C . GLU A 1 74 ? -5.389 -3.797 9.606 1.00 91.44 74 GLU A C 1
ATOM 585 O O . GLU A 1 74 ? -5.127 -2.608 9.822 1.00 91.44 74 GLU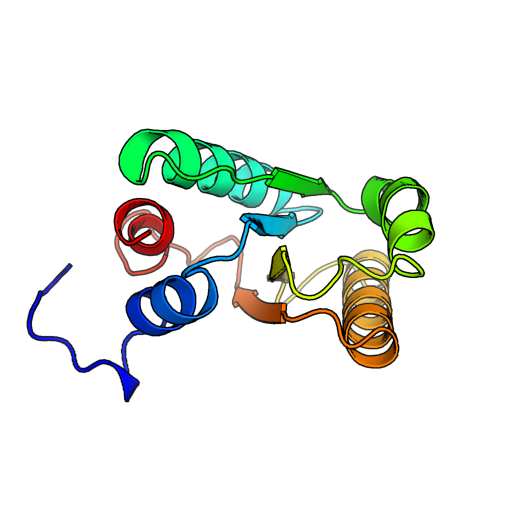 A O 1
ATOM 590 N N . LYS A 1 75 ? -4.962 -4.408 8.496 1.00 92.56 75 LYS A N 1
ATOM 591 C CA . LYS A 1 75 ? -4.135 -3.773 7.467 1.00 92.56 75 LYS A CA 1
ATOM 592 C C . LYS A 1 75 ? -4.913 -3.642 6.164 1.00 92.56 75 LYS A C 1
ATOM 594 O O . LY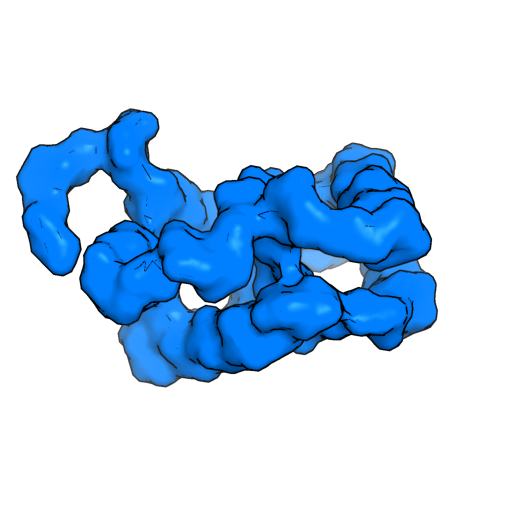S A 1 75 ? -5.737 -4.482 5.809 1.00 92.56 75 LYS A O 1
ATOM 599 N N . PHE A 1 76 ? -4.614 -2.584 5.418 1.00 95.69 76 PHE A N 1
ATOM 600 C CA . PHE A 1 76 ? -5.072 -2.447 4.040 1.00 95.69 76 PHE A CA 1
ATOM 601 C C . PHE A 1 76 ? -3.887 -2.156 3.125 1.00 95.69 76 PHE A C 1
ATOM 603 O O . PHE A 1 76 ? -3.214 -1.129 3.256 1.00 95.69 76 PHE A O 1
ATOM 610 N N . ILE A 1 77 ? -3.612 -3.074 2.203 1.00 96.38 77 ILE A N 1
ATOM 611 C CA . ILE A 1 77 ? -2.442 -2.988 1.335 1.00 96.38 77 ILE A CA 1
ATOM 612 C C . ILE A 1 77 ? -2.786 -2.223 0.055 1.00 96.38 77 ILE A C 1
ATOM 614 O O . ILE A 1 77 ? -3.654 -2.618 -0.723 1.00 96.38 77 ILE A O 1
ATOM 618 N N . ILE A 1 78 ? -2.041 -1.158 -0.221 1.00 95.88 78 ILE A N 1
ATOM 619 C CA . ILE A 1 78 ? -2.103 -0.426 -1.488 1.00 95.88 78 ILE A CA 1
ATOM 620 C C . ILE A 1 78 ? -0.885 -0.823 -2.320 1.00 95.88 78 ILE A C 1
ATOM 622 O O . ILE A 1 78 ? 0.241 -0.416 -2.033 1.00 95.88 78 ILE A O 1
ATOM 626 N N . MET A 1 79 ? -1.101 -1.620 -3.365 1.00 95.94 79 MET A N 1
ATOM 627 C CA . MET A 1 79 ? -0.029 -2.134 -4.218 1.00 95.94 79 MET A CA 1
ATOM 628 C C . MET A 1 79 ? 0.134 -1.284 -5.480 1.00 95.94 79 MET A C 1
ATOM 630 O O . MET A 1 79 ? -0.692 -1.353 -6.392 1.00 95.94 79 MET A O 1
ATOM 634 N N . LEU A 1 80 ? 1.236 -0.537 -5.564 1.00 94.25 80 LEU A N 1
ATOM 635 C CA . LEU A 1 80 ? 1.605 0.286 -6.718 1.00 94.25 80 LEU A CA 1
ATOM 636 C C . LEU A 1 80 ? 2.343 -0.566 -7.761 1.00 94.25 80 LEU A C 1
ATOM 638 O O . LEU A 1 80 ? 3.566 -0.694 -7.724 1.00 94.25 80 LEU A O 1
ATOM 642 N N . ARG A 1 81 ? 1.603 -1.179 -8.689 1.00 92.31 81 ARG A N 1
ATOM 643 C CA . ARG A 1 81 ? 2.157 -2.081 -9.711 1.00 92.31 81 ARG A CA 1
ATOM 644 C C . ARG A 1 81 ? 2.462 -1.320 -11.011 1.00 92.31 81 ARG A C 1
ATOM 646 O O . ARG A 1 81 ? 1.550 -0.732 -11.594 1.00 92.31 81 ARG A O 1
ATOM 653 N N . PRO A 1 82 ? 3.688 -1.405 -11.554 1.00 89.62 82 PRO A N 1
ATOM 654 C CA . PRO A 1 82 ? 3.969 -0.940 -12.906 1.00 89.62 82 PRO A CA 1
ATOM 655 C C . PRO A 1 82 ? 3.113 -1.630 -13.964 1.00 89.62 82 PRO A C 1
ATOM 657 O O . PRO A 1 82 ? 2.913 -2.846 -13.936 1.00 89.62 82 PRO A O 1
ATOM 660 N N . SER A 1 83 ? 2.633 -0.846 -14.926 1.00 87.19 83 SER A N 1
ATOM 661 C CA . SER A 1 83 ? 2.015 -1.376 -16.146 1.00 87.19 83 SER A CA 1
ATOM 662 C C . SER A 1 83 ? 3.050 -2.011 -17.075 1.00 87.19 83 SER A C 1
ATOM 664 O O . SER A 1 83 ? 2.742 -2.983 -17.755 1.00 87.19 83 SER A O 1
ATOM 666 N N . ILE A 1 84 ? 4.271 -1.467 -17.081 1.00 84.75 84 ILE A N 1
ATOM 667 C CA . ILE A 1 84 ? 5.419 -1.941 -17.857 1.00 84.75 84 ILE A CA 1
ATOM 668 C C . ILE A 1 84 ? 6.639 -1.926 -16.939 1.00 84.75 84 ILE A C 1
ATOM 670 O O . ILE A 1 84 ? 6.806 -1.015 -16.125 1.00 84.75 84 ILE A O 1
ATOM 674 N N . GLY A 1 85 ? 7.492 -2.929 -17.074 1.00 83.38 85 GLY A N 1
ATOM 675 C CA . GLY A 1 85 ? 8.738 -3.043 -16.338 1.00 83.38 85 GLY A CA 1
ATOM 676 C C . GLY A 1 85 ? 9.445 -4.339 -16.697 1.00 83.38 85 GLY A C 1
ATOM 677 O O . GLY A 1 85 ? 8.951 -5.113 -17.509 1.00 83.38 85 GLY A O 1
ATOM 678 N N . ASP A 1 86 ? 10.592 -4.553 -16.067 1.00 89.50 86 ASP A N 1
ATOM 679 C CA . ASP A 1 86 ? 11.332 -5.807 -16.158 1.00 89.50 86 ASP A CA 1
ATOM 680 C C . ASP A 1 86 ? 10.477 -7.008 -15.702 1.00 89.50 86 ASP A C 1
ATOM 682 O O . ASP A 1 86 ? 9.781 -6.935 -14.680 1.00 89.50 86 ASP A O 1
ATOM 686 N N . ASP A 1 87 ? 10.557 -8.120 -16.439 1.00 91.12 87 ASP A N 1
ATOM 687 C CA . ASP A 1 87 ? 9.735 -9.317 -16.217 1.00 91.12 87 ASP A CA 1
ATOM 688 C C . ASP A 1 87 ? 9.904 -9.891 -14.808 1.00 91.12 87 ASP A C 1
ATOM 690 O O . ASP A 1 87 ? 8.935 -10.358 -14.197 1.00 91.12 87 ASP A O 1
ATOM 694 N N . ARG A 1 88 ? 11.115 -9.819 -14.240 1.00 91.38 88 ARG A N 1
ATOM 695 C CA . ARG A 1 88 ? 11.384 -10.308 -12.883 1.00 91.38 88 ARG A CA 1
ATOM 696 C C . ARG A 1 88 ? 10.678 -9.444 -11.847 1.00 91.38 88 ARG A C 1
ATOM 698 O O . ARG A 1 88 ? 10.150 -9.974 -10.868 1.00 91.38 88 ARG A O 1
ATOM 705 N N . LEU A 1 89 ? 10.653 -8.126 -12.041 1.00 91.12 89 LEU A N 1
ATOM 706 C CA . LEU A 1 89 ? 9.917 -7.216 -11.164 1.00 91.12 89 LEU A CA 1
ATOM 707 C C . LEU A 1 89 ? 8.405 -7.453 -11.270 1.00 91.12 89 LEU A C 1
ATOM 709 O O . LEU A 1 89 ? 7.745 -7.589 -10.239 1.00 91.12 89 LEU A O 1
ATOM 713 N N . LEU A 1 90 ? 7.858 -7.541 -12.485 1.00 92.38 90 LEU A N 1
ATOM 714 C CA . LEU A 1 90 ? 6.424 -7.773 -12.699 1.00 92.38 90 LEU A CA 1
ATOM 715 C C . LEU A 1 90 ? 5.969 -9.119 -12.119 1.00 92.38 90 LEU A C 1
ATOM 717 O O . LEU A 1 90 ? 4.961 -9.169 -11.415 1.00 92.38 90 LEU A O 1
ATOM 721 N N . SER A 1 91 ? 6.766 -10.173 -12.308 1.00 93.75 91 SER A N 1
ATOM 722 C CA . SER A 1 91 ? 6.501 -11.499 -11.733 1.00 93.75 91 SER A CA 1
ATOM 723 C C . SER A 1 91 ? 6.420 -11.460 -10.205 1.00 93.75 91 SER A C 1
ATOM 725 O O . SER A 1 91 ? 5.553 -12.101 -9.614 1.00 93.75 91 SER A O 1
ATOM 727 N N . ARG A 1 92 ? 7.272 -10.664 -9.544 1.00 94.50 92 ARG A N 1
ATOM 728 C CA . ARG A 1 92 ? 7.228 -10.483 -8.083 1.00 94.50 92 ARG A CA 1
ATOM 729 C C . ARG A 1 92 ? 5.942 -9.800 -7.619 1.00 94.50 92 ARG A C 1
ATOM 731 O O . ARG A 1 92 ? 5.359 -10.239 -6.634 1.00 94.50 92 ARG A O 1
ATOM 738 N N . TYR A 1 93 ? 5.465 -8.779 -8.333 1.00 95.00 93 TYR A N 1
ATOM 739 C CA . TYR A 1 93 ? 4.160 -8.168 -8.038 1.00 95.00 93 TYR A CA 1
ATOM 740 C C . TYR A 1 93 ? 3.001 -9.150 -8.208 1.00 95.00 93 TYR A C 1
ATOM 742 O O . TYR A 1 93 ? 2.021 -9.092 -7.464 1.00 95.00 93 TYR A O 1
ATOM 750 N N . ASP A 1 94 ? 3.084 -10.030 -9.202 1.00 93.88 94 ASP A N 1
ATOM 751 C CA . ASP A 1 94 ? 2.027 -11.001 -9.460 1.00 93.88 94 ASP A CA 1
ATOM 752 C C . ASP A 1 94 ? 2.006 -12.102 -8.392 1.00 93.88 94 ASP A C 1
ATOM 754 O O . ASP A 1 94 ? 0.925 -12.450 -7.920 1.00 93.88 94 ASP A O 1
ATOM 758 N N . ILE A 1 95 ? 3.173 -12.568 -7.933 1.00 94.12 95 ILE A N 1
ATOM 759 C CA . ILE A 1 95 ? 3.293 -13.471 -6.776 1.00 94.12 95 ILE A CA 1
ATOM 760 C C . ILE A 1 95 ? 2.740 -12.810 -5.508 1.00 94.12 95 ILE A C 1
ATOM 762 O O . ILE A 1 95 ? 1.904 -13.406 -4.836 1.00 94.12 95 ILE A O 1
ATOM 766 N N . LEU A 1 96 ? 3.120 -11.560 -5.226 1.00 94.69 96 LEU A N 1
ATOM 767 C CA . LEU A 1 96 ? 2.603 -10.819 -4.070 1.00 94.69 96 LEU A CA 1
ATOM 768 C C . LEU A 1 96 ? 1.082 -10.703 -4.088 1.00 94.69 96 LEU A C 1
ATOM 770 O O . LEU A 1 96 ? 0.434 -10.934 -3.076 1.00 94.69 96 LEU A O 1
ATOM 774 N N . GLY A 1 97 ? 0.495 -10.372 -5.241 1.00 95.00 97 GLY A N 1
ATOM 775 C CA . GLY A 1 97 ? -0.960 -10.280 -5.360 1.00 95.00 97 GLY A CA 1
ATOM 776 C C . GLY A 1 97 ? -1.666 -11.614 -5.105 1.00 95.00 97 GLY A C 1
ATOM 777 O O . GLY A 1 97 ? -2.752 -11.617 -4.531 1.00 95.00 97 GLY A O 1
ATOM 778 N N . LYS A 1 98 ? -1.053 -12.736 -5.506 1.00 95.38 98 LYS A N 1
ATOM 779 C CA . LYS A 1 98 ? -1.576 -14.077 -5.212 1.00 95.38 98 LYS A CA 1
ATOM 780 C C . LYS A 1 98 ? -1.521 -14.372 -3.719 1.00 95.38 98 LYS A C 1
ATOM 782 O O . LYS A 1 98 ? -2.545 -14.738 -3.164 1.00 95.38 98 LYS A O 1
ATOM 787 N N . MET A 1 99 ? -0.380 -14.126 -3.078 1.00 94.19 99 MET A N 1
ATOM 788 C CA . MET A 1 99 ? -0.214 -14.354 -1.641 1.00 94.19 99 MET A CA 1
ATOM 789 C C . MET A 1 99 ? -1.181 -13.506 -0.815 1.00 94.19 99 MET A C 1
ATOM 791 O O . MET A 1 99 ? -1.870 -14.038 0.040 1.00 94.19 99 MET A O 1
ATOM 795 N N . LEU A 1 100 ? -1.324 -12.212 -1.115 1.00 95.06 100 LEU A N 1
ATOM 796 C CA . LEU A 1 100 ? -2.305 -11.370 -0.419 1.00 95.06 100 LEU A CA 1
ATOM 797 C C . LEU A 1 100 ? -3.734 -11.916 -0.543 1.00 95.06 100 LEU A C 1
ATOM 799 O O . LEU A 1 100 ? -4.491 -11.850 0.414 1.00 95.06 100 LEU A O 1
ATOM 803 N N . SER A 1 101 ? -4.087 -12.480 -1.703 1.00 94.75 101 SER A N 1
ATOM 804 C CA . SER A 1 101 ? -5.404 -13.099 -1.902 1.00 94.75 101 SER A CA 1
ATOM 805 C C . SER A 1 101 ? -5.543 -14.419 -1.135 1.00 94.75 101 SER A C 1
ATOM 807 O O . SER A 1 101 ? -6.597 -14.681 -0.574 1.00 94.75 101 SER A O 1
ATOM 809 N N . GLU A 1 102 ? -4.493 -15.242 -1.116 1.00 94.12 102 GLU A N 1
ATOM 810 C CA . GLU A 1 102 ? -4.456 -16.545 -0.437 1.00 94.12 102 GLU A CA 1
ATOM 811 C C . GLU A 1 102 ? -4.569 -16.414 1.086 1.00 94.12 102 GLU A C 1
ATOM 813 O O . GLU A 1 102 ? -5.295 -17.178 1.710 1.00 94.12 102 GLU A O 1
ATOM 818 N N . TYR A 1 103 ? -3.907 -15.411 1.666 1.00 93.31 103 TYR A N 1
ATOM 819 C CA . TYR A 1 103 ? -3.967 -15.099 3.098 1.00 93.31 103 TYR A CA 1
ATOM 820 C C . TYR A 1 103 ? -5.124 -14.155 3.469 1.00 93.31 103 TYR A C 1
ATOM 822 O O . TYR A 1 103 ? -5.149 -13.624 4.580 1.00 93.31 103 TYR A O 1
ATOM 830 N N . GLU A 1 104 ? -6.045 -13.899 2.532 1.00 93.88 104 GLU A N 1
ATOM 831 C CA . GLU A 1 104 ? -7.213 -13.022 2.707 1.00 93.88 104 GLU A CA 1
ATOM 832 C C . GLU A 1 104 ? -6.866 -11.615 3.236 1.00 93.88 104 GLU A C 1
ATOM 834 O O . GLU A 1 104 ? -7.666 -10.950 3.895 1.00 93.88 104 GLU A O 1
ATOM 839 N N . ILE A 1 105 ? -5.664 -11.125 2.918 1.00 94.38 105 ILE A N 1
ATOM 840 C CA . ILE A 1 105 ? -5.198 -9.800 3.323 1.00 94.38 105 ILE A CA 1
ATOM 841 C C . ILE A 1 105 ? -5.894 -8.754 2.444 1.00 94.38 105 ILE A C 1
ATOM 843 O O . ILE A 1 105 ? -5.712 -8.770 1.223 1.00 94.38 105 ILE A O 1
ATOM 847 N N . PRO A 1 106 ? -6.640 -7.792 3.016 1.00 95.25 106 PRO A N 1
ATOM 848 C CA . PRO A 1 106 ? -7.321 -6.763 2.241 1.00 95.25 106 PRO A CA 1
ATOM 849 C C . PRO A 1 106 ? -6.334 -5.920 1.429 1.00 95.25 106 PRO A C 1
ATOM 851 O O . PRO A 1 106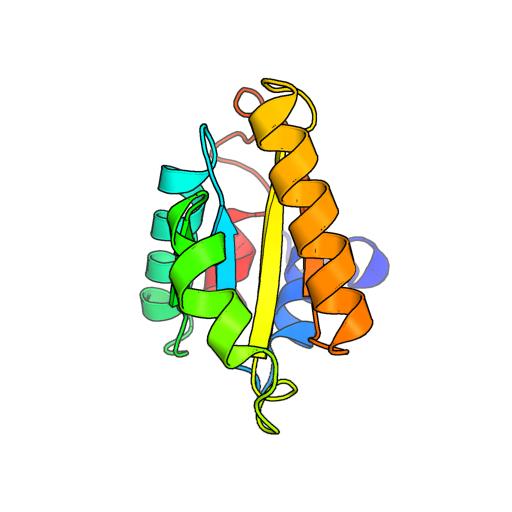 ? -5.425 -5.296 1.983 1.00 95.25 106 PRO A O 1
ATOM 854 N N . PHE A 1 107 ? -6.521 -5.856 0.109 1.00 96.06 107 PHE A N 1
ATOM 855 C CA . PHE A 1 107 ? -5.645 -5.068 -0.750 1.00 96.06 107 PHE A CA 1
ATOM 856 C C . PHE A 1 107 ? -6.341 -4.479 -1.971 1.00 96.06 107 PHE A C 1
ATOM 858 O O . PHE A 1 107 ? -7.324 -5.014 -2.482 1.00 96.06 107 PHE A O 1
ATOM 865 N N . GLN A 1 108 ? -5.761 -3.402 -2.497 1.00 95.19 108 GLN A N 1
ATOM 866 C CA . GLN A 1 108 ? -6.112 -2.847 -3.797 1.00 95.19 108 GLN A CA 1
ATOM 867 C C . GLN A 1 108 ? -4.861 -2.627 -4.646 1.00 95.19 108 GLN A C 1
ATOM 869 O O . GLN A 1 108 ? -3.867 -2.033 -4.224 1.00 95.19 108 GLN A O 1
ATOM 874 N N . LYS A 1 109 ? -4.919 -3.126 -5.883 1.00 93.94 109 LYS A N 1
ATOM 875 C CA . LYS A 1 109 ? -3.842 -3.013 -6.868 1.00 93.94 109 LYS A CA 1
ATOM 876 C C . LYS A 1 109 ? -4.076 -1.799 -7.758 1.00 93.94 109 LYS A C 1
ATOM 878 O O . LYS A 1 109 ? -5.065 -1.747 -8.485 1.00 93.94 109 LYS A O 1
ATOM 883 N N . LEU A 1 110 ? -3.128 -0.871 -7.751 1.00 92.19 110 LEU A N 1
ATOM 884 C CA . LEU A 1 110 ? -3.130 0.324 -8.588 1.00 92.19 110 LEU A CA 1
ATOM 885 C C . LEU A 1 110 ? -2.092 0.154 -9.692 1.00 92.19 110 LEU A C 1
ATOM 887 O O . LEU A 1 110 ? -0.905 -0.017 -9.411 1.00 92.19 110 LEU A O 1
ATOM 891 N N . ARG A 1 111 ? -2.539 0.157 -10.951 1.00 88.38 111 ARG A N 1
ATOM 892 C CA . ARG A 1 111 ? -1.647 0.061 -12.113 1.00 88.38 111 ARG A CA 1
ATOM 893 C C . ARG A 1 111 ? -1.284 1.457 -12.604 1.00 88.38 111 ARG A C 1
ATOM 895 O O . ARG A 1 111 ? -2.176 2.275 -12.801 1.00 88.38 111 ARG A O 1
ATOM 902 N N . GLY A 1 112 ? 0.001 1.714 -12.832 1.00 79.38 112 GLY A N 1
ATOM 903 C CA . GLY A 1 112 ? 0.464 3.021 -13.301 1.00 79.38 112 GLY A CA 1
ATOM 904 C C . GLY A 1 112 ? 1.720 2.967 -14.168 1.00 79.38 112 GLY A C 1
ATOM 905 O O . GLY A 1 112 ? 2.495 2.008 -14.126 1.00 79.38 112 GLY A O 1
ATOM 906 N N . PHE A 1 113 ? 1.934 4.034 -14.939 1.00 67.62 113 PHE A N 1
ATOM 907 C CA . PHE A 1 113 ? 3.175 4.308 -15.666 1.00 67.62 113 PHE A CA 1
ATOM 908 C C . PHE A 1 113 ? 3.962 5.388 -14.916 1.00 67.62 113 PHE A C 1
ATOM 910 O O . PHE A 1 113 ? 3.391 6.416 -14.563 1.00 67.62 113 PHE A O 1
ATOM 917 N N . ALA A 1 114 ? 5.273 5.208 -14.718 1.00 53.84 114 ALA A N 1
ATOM 918 C CA . ALA A 1 114 ? 6.124 6.206 -14.045 1.00 53.84 114 ALA A CA 1
ATOM 919 C C . ALA A 1 114 ? 6.077 7.609 -14.679 1.00 53.84 114 ALA A C 1
ATOM 921 O O . ALA A 1 114 ? 6.372 8.585 -14.000 1.00 53.84 114 ALA A O 1
ATOM 922 N N . GLN A 1 115 ? 5.749 7.707 -15.972 1.00 40.38 115 GLN A N 1
ATOM 923 C CA . GLN A 1 115 ? 5.881 8.939 -16.757 1.00 40.38 115 GLN A CA 1
ATOM 924 C C . GLN A 1 115 ? 4.579 9.748 -16.881 1.00 40.38 115 GLN A C 1
ATOM 926 O O . GLN A 1 115 ? 4.614 10.859 -17.395 1.00 40.38 115 GLN A O 1
ATOM 931 N N . HIS A 1 116 ? 3.444 9.224 -16.409 1.00 39.56 116 HIS A N 1
ATOM 932 C CA . HIS A 1 116 ? 2.145 9.915 -16.377 1.00 39.56 116 HIS A CA 1
ATOM 933 C C . HIS A 1 116 ? 1.442 9.631 -15.045 1.00 39.56 116 HIS A C 1
ATOM 935 O O . HIS A 1 116 ? 0.338 9.100 -14.975 1.00 39.56 116 HIS A O 1
ATOM 941 N N . VAL A 1 117 ? 2.117 9.986 -13.957 1.00 43.75 117 VAL A N 1
ATOM 942 C CA . VAL A 1 117 ? 1.418 10.413 -12.747 1.00 43.75 117 VAL A CA 1
ATOM 943 C C . VAL A 1 117 ? 1.848 11.856 -12.562 1.00 43.75 117 VAL A C 1
ATOM 945 O O . VAL A 1 117 ? 2.844 12.133 -11.895 1.00 43.75 117 VAL A O 1
ATOM 948 N N . GLU A 1 118 ? 1.188 12.767 -13.284 1.00 28.77 118 GLU A N 1
ATOM 949 C CA . GLU A 1 118 ? 1.425 14.195 -13.103 1.00 28.77 118 GLU A CA 1
ATOM 950 C C . GLU A 1 118 ? 1.334 14.552 -11.607 1.00 28.77 118 GLU A C 1
ATOM 952 O O . GLU A 1 118 ? 0.535 13.960 -10.873 1.00 28.77 118 GLU A O 1
ATOM 957 N N . PRO A 1 119 ? 2.088 15.561 -11.128 1.00 35.44 119 PRO A N 1
ATOM 958 C CA . PRO A 1 119 ? 1.933 16.077 -9.765 1.00 35.44 119 PRO A CA 1
ATOM 959 C C . PRO A 1 119 ? 0.504 16.580 -9.488 1.00 35.44 119 PRO A C 1
ATOM 961 O O . PRO A 1 119 ? 0.116 16.752 -8.332 1.00 35.44 119 PRO A O 1
ATOM 964 N N . ASN A 1 120 ? -0.274 16.782 -10.555 1.00 33.00 120 ASN A N 1
ATOM 965 C CA . ASN A 1 120 ? -1.659 17.197 -10.566 1.00 33.00 120 ASN A CA 1
ATOM 966 C C . ASN A 1 120 ? -2.528 16.083 -11.165 1.00 33.00 120 ASN A C 1
ATOM 968 O O . ASN A 1 120 ? -2.797 16.110 -12.354 1.00 33.00 120 ASN A O 1
ATOM 972 N N . PHE A 1 121 ? -2.960 15.109 -10.364 1.00 36.28 121 PHE A N 1
ATOM 973 C CA . PHE A 1 121 ? -4.354 14.634 -10.282 1.00 36.28 121 PHE A CA 1
ATOM 974 C C . PHE A 1 121 ? -4.442 13.295 -9.514 1.00 36.28 121 PHE A C 1
ATOM 976 O O . PHE A 1 121 ? -3.674 12.357 -9.705 1.00 36.28 121 PHE A O 1
ATOM 983 N N . GLU A 1 122 ? -5.413 13.258 -8.603 1.00 40.12 122 GLU A N 1
ATOM 984 C CA . GLU A 1 122 ? -6.040 12.107 -7.927 1.00 40.12 122 GLU A CA 1
ATOM 985 C C . GLU A 1 122 ? -5.281 11.285 -6.877 1.00 40.12 122 GLU A C 1
ATOM 987 O O . GLU A 1 122 ? -5.874 10.989 -5.837 1.00 40.12 122 GLU A O 1
ATOM 992 N N . TYR A 1 123 ? -3.995 10.982 -7.018 1.00 42.94 123 TYR A N 1
ATOM 993 C CA . TYR A 1 123 ? -3.362 10.043 -6.074 1.00 42.94 123 TYR A CA 1
ATOM 994 C C . TYR A 1 123 ? -2.722 10.686 -4.835 1.00 42.94 123 TYR A C 1
ATOM 996 O O . TYR A 1 123 ? -2.710 10.102 -3.752 1.00 42.94 123 TYR A O 1
ATOM 1004 N N . ALA A 1 124 ? -2.275 11.941 -4.946 1.00 38.38 124 ALA A N 1
ATOM 1005 C CA . ALA A 1 124 ? -1.796 12.729 -3.805 1.00 38.38 124 ALA A CA 1
ATOM 1006 C C . ALA A 1 124 ? -2.921 13.119 -2.820 1.00 38.38 124 ALA A C 1
ATOM 1008 O O . ALA A 1 124 ? -2.649 13.676 -1.756 1.00 38.38 124 ALA A O 1
ATOM 1009 N N . SER A 1 125 ? -4.184 12.864 -3.174 1.00 40.97 125 SER A N 1
ATOM 1010 C CA . SER A 1 125 ? -5.348 13.085 -2.309 1.00 40.97 125 SER A CA 1
ATOM 1011 C C . SER A 1 125 ? -5.626 11.924 -1.361 1.00 40.97 125 SER A C 1
ATOM 1013 O O . SER A 1 125 ? -6.222 12.177 -0.325 1.00 40.97 125 SER A O 1
ATOM 1015 N N . VAL A 1 126 ? -5.165 10.696 -1.642 1.00 46.44 126 VAL A N 1
ATOM 1016 C CA . VAL A 1 126 ? -5.373 9.549 -0.731 1.00 46.44 126 VAL A CA 1
ATOM 1017 C C . VAL A 1 126 ? -4.758 9.842 0.638 1.00 46.44 126 VAL A C 1
ATOM 1019 O O . VAL A 1 126 ? -5.396 9.640 1.661 1.00 46.44 126 VAL A O 1
ATOM 1022 N N . GLY A 1 127 ? -3.563 10.446 0.658 1.00 40.28 127 GLY A N 1
ATOM 1023 C CA . GLY A 1 127 ? -2.918 10.869 1.901 1.00 40.28 127 GLY A CA 1
ATOM 1024 C C . GLY A 1 127 ? -3.627 11.987 2.661 1.00 40.28 127 GLY A C 1
ATOM 1025 O O . GLY A 1 127 ? -3.359 12.147 3.838 1.00 40.28 127 GLY A O 1
ATOM 1026 N N . ARG A 1 128 ? -4.527 12.740 2.019 1.00 39.19 128 ARG A N 1
ATOM 1027 C CA . ARG A 1 128 ? -5.319 13.815 2.642 1.00 39.19 128 ARG A CA 1
ATOM 1028 C C . ARG A 1 128 ? -6.742 13.394 3.028 1.00 39.19 128 ARG A C 1
ATOM 1030 O O . ARG A 1 128 ? -7.470 14.233 3.542 1.00 39.19 128 ARG A O 1
ATOM 1037 N N . LEU A 1 129 ? -7.150 12.167 2.701 1.00 42.19 129 LEU A N 1
ATOM 1038 C CA . LEU A 1 129 ? -8.524 11.680 2.869 1.00 42.19 129 LEU A CA 1
ATOM 1039 C C . LEU A 1 129 ? -8.682 10.641 3.983 1.00 42.19 129 LEU A C 1
ATOM 1041 O O . LEU A 1 129 ? -9.817 10.383 4.375 1.00 42.19 129 LEU A O 1
ATOM 1045 N N . CYS A 1 130 ? -7.586 10.040 4.452 1.00 42.44 130 CYS A N 1
ATOM 1046 C CA . CYS A 1 130 ? -7.607 9.315 5.718 1.00 42.44 130 CYS A CA 1
ATOM 1047 C C . CYS A 1 130 ? -7.668 10.303 6.889 1.00 42.44 130 CYS A C 1
ATOM 1049 O O . CYS A 1 130 ? -7.240 11.468 6.695 1.00 42.44 130 CYS A O 1
#

Foldseek 3Di:
DPPPDDCVPAVLNVLLVLCVQAAEEEEEEDLCPVVRVVLQVLLCVQVVGHYYYDYPPVCVPPVLVCLPDPCLSNYEYEYEAEPDDDPVRNVNSVVVVVSCVVSVRHYDYDYDHSVPPPPDDRPSCSSNSD

Sequence (130 aa):
MKEDVSYETNLAKQLAANCLSKSPVIYGGGIFTGMARRWKTQINENSKSWAFYETIPELLHNSIEAYASDHNDEKFIIMLRPSIGDDRLLSRYDILGKMLSEYEIPFQKLRGFAQHVEPNFEYASVGRLC

pLDDT: mean 82.34, std 18.12, range [28.77, 96.5]

Secondary structure (DSSP, 8-state):
--TTS-GGG-HHHHHHHHHTTSEEEEEEEGGGHHHHHHHHHHHHHHT----EEEEETTHHHHTGGGGGSS--TTEEEEEEEESS--HHHHHHHHHHHHHHHHTT--EEEEEE-TT---SSSSGGGGGGT-

Radius of gyration: 14.28 Å; chains: 1; bounding box: 32×35×30 Å